Protein AF-A0AA35T400-F1 (afdb_monomer_lite)

Radius of gyration: 15.65 Å; chains: 1; bounding box: 26×23×49 Å

Secondary structure (DSSP, 8-state):
-B-SHHHHHHHHHHPPTT--HHHHHHHHHHHHHHHSTTSSPBPHHHHHHHHHHHTSGGGTT--S-----STTTT--

InterPro domains:
  IPR002347 Short-chain dehydrogenase/reductase SDR [PF13561] (19-72)
  IPR036291 NAD(P)-binding domain superfamily [SSF51735] (26-73)

pLDDT: mean 95.63, std 5.5, range [60.12, 98.62]

Organism: Geodia barretti (NCBI:txid519541)

Foldseek 3Di:
DEDDVVLLVVLCVPPDPPDHSVRSSVVVQQVLLVQQLLSGFHYPVLVVVVVVCCVDPVCVVDDPDDDDSGSCNVPD

Structure (mmCIF, N/CA/C/O backbone):
data_AF-A0AA35T400-F1
#
_entry.id   AF-A0AA35T400-F1
#
loop_
_atom_site.group_PDB
_atom_site.id
_atom_site.type_symbol
_atom_site.label_atom_id
_atom_site.label_alt_id
_atom_site.label_comp_id
_atom_site.label_asym_id
_atom_site.label_entity_id
_atom_site.label_seq_id
_atom_site.pdbx_PDB_ins_code
_atom_site.Cartn_x
_atom_site.Cartn_y
_atom_site.Cartn_z
_atom_site.occupancy
_atom_site.B_iso_or_equiv
_atom_site.auth_seq_id
_atom_site.auth_comp_id
_atom_site.auth_asym_id
_atom_site.auth_atom_id
_atom_site.pdbx_PDB_model_num
ATOM 1 N N . MET A 1 1 ? 2.489 4.343 -4.069 1.00 91.19 1 MET A N 1
ATOM 2 C CA . MET A 1 1 ? 2.533 3.182 -4.989 1.00 91.19 1 MET A CA 1
ATOM 3 C C . MET A 1 1 ? 2.889 1.971 -4.153 1.00 91.19 1 MET A C 1
ATOM 5 O O . MET A 1 1 ? 3.749 2.114 -3.293 1.00 91.19 1 MET A O 1
ATOM 9 N N . VAL A 1 2 ? 2.211 0.848 -4.377 1.00 96.00 2 VAL A N 1
ATOM 10 C CA . VAL A 1 2 ? 2.459 -0.422 -3.680 1.00 96.00 2 VAL A CA 1
ATOM 11 C C . VAL A 1 2 ? 2.835 -1.459 -4.728 1.00 96.00 2 VAL A C 1
ATOM 13 O O . VAL A 1 2 ? 2.180 -1.501 -5.776 1.00 96.00 2 VAL A O 1
ATOM 16 N N . ASP A 1 3 ? 3.867 -2.248 -4.451 1.00 96.06 3 ASP A N 1
ATOM 17 C CA . ASP A 1 3 ? 4.311 -3.328 -5.321 1.00 96.06 3 ASP A CA 1
ATOM 18 C C . ASP A 1 3 ? 3.260 -4.439 -5.361 1.00 96.06 3 ASP A C 1
ATOM 20 O O . ASP A 1 3 ? 2.998 -5.118 -4.369 1.00 96.06 3 ASP A O 1
ATOM 24 N N . THR A 1 4 ? 2.575 -4.531 -6.492 1.00 96.00 4 THR A N 1
ATOM 25 C CA . THR A 1 4 ? 1.452 -5.437 -6.728 1.00 96.00 4 THR A CA 1
ATOM 26 C C . THR A 1 4 ? 1.406 -5.761 -8.212 1.00 96.00 4 THR A C 1
ATOM 28 O O . THR A 1 4 ? 1.806 -4.936 -9.031 1.00 96.00 4 THR A O 1
ATOM 31 N N . GLU A 1 5 ? 0.800 -6.890 -8.564 1.00 96.00 5 GLU A N 1
ATOM 32 C CA . GLU A 1 5 ? 0.516 -7.301 -9.949 1.00 96.00 5 GLU A CA 1
ATOM 33 C C . GLU A 1 5 ? -0.215 -6.222 -10.774 1.00 96.00 5 GLU A C 1
ATOM 35 O O . GLU A 1 5 ? -0.006 -6.074 -11.976 1.00 96.00 5 GLU A O 1
ATOM 40 N N . ARG A 1 6 ? -1.008 -5.357 -10.125 1.00 95.81 6 ARG A N 1
ATOM 41 C CA . ARG A 1 6 ? -1.628 -4.187 -10.772 1.00 95.81 6 ARG A CA 1
ATOM 42 C C . ARG A 1 6 ? -0.603 -3.239 -11.407 1.00 95.81 6 ARG A C 1
ATOM 44 O O . ARG A 1 6 ? -0.915 -2.601 -12.411 1.00 95.81 6 ARG A O 1
ATOM 51 N N . VAL A 1 7 ? 0.584 -3.096 -10.819 1.00 95.62 7 VAL A N 1
ATOM 52 C CA . VAL A 1 7 ? 1.650 -2.245 -11.367 1.00 95.62 7 VAL A CA 1
ATOM 53 C C . VAL A 1 7 ? 2.161 -2.817 -12.687 1.00 95.62 7 VAL A C 1
ATOM 55 O O . VAL A 1 7 ? 2.431 -2.040 -13.596 1.00 95.62 7 VAL A O 1
ATOM 58 N N . ASP A 1 8 ? 2.190 -4.141 -12.831 1.00 96.56 8 ASP A N 1
ATOM 59 C CA . ASP A 1 8 ? 2.630 -4.824 -14.051 1.00 96.56 8 ASP A CA 1
ATOM 60 C C . ASP A 1 8 ? 1.678 -4.520 -15.209 1.00 96.56 8 ASP A C 1
ATOM 62 O O . ASP A 1 8 ? 2.108 -4.116 -16.289 1.00 96.56 8 ASP A O 1
ATOM 66 N N . PHE A 1 9 ? 0.367 -4.622 -14.963 1.00 96.62 9 PHE A N 1
ATOM 67 C CA . PHE A 1 9 ? -0.653 -4.296 -15.963 1.00 96.62 9 PHE A CA 1
ATOM 68 C C . PHE A 1 9 ? -0.608 -2.823 -16.379 1.00 96.62 9 PHE A C 1
ATOM 70 O O . PHE A 1 9 ? -0.721 -2.512 -17.564 1.00 96.62 9 PHE A O 1
ATOM 77 N N . ILE A 1 10 ? -0.424 -1.911 -15.419 1.00 96.62 10 ILE A N 1
ATOM 78 C CA . ILE A 1 10 ? -0.289 -0.479 -15.712 1.00 96.62 10 ILE A CA 1
ATOM 79 C C . ILE A 1 10 ? 0.978 -0.223 -16.526 1.00 96.62 10 ILE A C 1
ATOM 81 O O . ILE A 1 10 ? 0.928 0.516 -17.503 1.00 96.62 10 ILE A O 1
ATOM 85 N N . ALA A 1 11 ? 2.096 -0.841 -16.153 1.00 97.12 11 ALA A N 1
ATOM 86 C CA . ALA A 1 11 ? 3.352 -0.663 -16.860 1.00 97.12 11 ALA A CA 1
ATOM 87 C C . ALA A 1 11 ? 3.271 -1.182 -18.299 1.00 97.12 11 ALA A C 1
ATOM 89 O O . ALA A 1 11 ? 3.700 -0.494 -19.218 1.00 97.12 11 ALA A O 1
ATOM 90 N N . ALA A 1 12 ? 2.654 -2.345 -18.516 1.00 96.56 12 ALA A N 1
ATOM 91 C CA . ALA A 1 12 ? 2.417 -2.873 -19.854 1.00 96.56 12 ALA A CA 1
ATOM 92 C C . ALA A 1 12 ? 1.503 -1.962 -20.691 1.00 96.56 12 ALA A C 1
ATOM 94 O O . ALA A 1 12 ? 1.754 -1.769 -21.877 1.00 96.56 12 ALA A O 1
ATOM 95 N N . ALA A 1 13 ? 0.469 -1.375 -20.081 1.00 97.00 13 ALA A N 1
ATOM 96 C CA . ALA A 1 13 ? -0.463 -0.484 -20.771 1.00 97.00 13 ALA A CA 1
ATOM 97 C C . ALA A 1 13 ? 0.128 0.900 -21.100 1.00 97.00 13 ALA A C 1
ATOM 99 O O . ALA A 1 13 ? -0.329 1.546 -22.039 1.00 97.00 13 ALA A O 1
ATOM 100 N N . LEU A 1 14 ? 1.106 1.366 -20.319 1.00 96.75 14 LEU A N 1
ATOM 101 C CA . LEU A 1 14 ? 1.740 2.681 -20.474 1.00 96.75 14 LEU A CA 1
ATOM 102 C C . LEU A 1 14 ? 3.123 2.621 -21.139 1.00 96.75 14 LEU A C 1
ATOM 104 O O . LEU A 1 14 ? 3.749 3.665 -21.326 1.00 96.75 14 LEU A O 1
ATOM 108 N N . ALA A 1 15 ? 3.602 1.424 -21.488 1.00 97.38 15 ALA A N 1
ATOM 109 C CA . ALA A 1 15 ? 4.916 1.234 -22.081 1.00 97.38 15 ALA A CA 1
ATOM 110 C C . ALA A 1 15 ? 5.049 2.022 -23.403 1.00 97.38 15 ALA A C 1
ATOM 112 O O . ALA A 1 15 ? 4.200 1.883 -24.288 1.00 97.38 15 ALA A O 1
ATOM 113 N N . PRO A 1 16 ? 6.111 2.834 -23.569 1.00 95.94 16 PRO A N 1
ATOM 114 C CA . PRO A 1 16 ? 6.414 3.479 -24.841 1.00 95.94 16 PRO A CA 1
ATOM 115 C C . PRO A 1 16 ? 6.661 2.456 -25.953 1.00 95.94 16 PRO A C 1
ATOM 117 O O . PRO A 1 16 ? 7.135 1.347 -25.693 1.00 95.94 16 PRO A O 1
ATOM 120 N N . GLU A 1 17 ? 6.421 2.850 -27.207 1.00 94.44 17 GLU A N 1
ATOM 121 C CA . GLU A 1 17 ? 6.769 2.014 -28.359 1.00 94.44 17 GLU A CA 1
ATOM 122 C C . GLU A 1 17 ? 8.242 1.579 -28.299 1.00 94.44 17 GLU A C 1
ATOM 124 O O . GLU A 1 17 ? 9.144 2.383 -28.059 1.00 94.44 17 GLU A O 1
ATOM 129 N N . GLY A 1 18 ? 8.481 0.281 -28.497 1.00 94.75 18 GLY A N 1
ATOM 130 C CA . GLY A 1 18 ? 9.820 -0.309 -28.439 1.00 94.75 18 GLY A CA 1
ATOM 131 C C . GLY A 1 18 ? 10.328 -0.657 -27.035 1.00 94.75 18 GLY A C 1
ATOM 132 O O . GLY A 1 18 ? 11.421 -1.203 -26.936 1.00 94.75 18 GLY A O 1
ATOM 133 N N . THR A 1 19 ? 9.559 -0.396 -25.971 1.00 96.44 19 THR A N 1
ATOM 134 C CA . THR A 1 19 ? 9.889 -0.812 -24.593 1.00 96.44 19 THR A CA 1
ATOM 135 C C . THR A 1 19 ? 8.961 -1.936 -24.139 1.00 96.44 19 THR A C 1
ATOM 137 O O . THR A 1 19 ? 7.753 -1.873 -24.369 1.00 96.44 19 THR A O 1
ATOM 140 N N . SER A 1 20 ? 9.486 -2.962 -23.468 1.00 96.94 20 SER A N 1
ATOM 141 C CA . SER A 1 20 ? 8.631 -3.989 -22.862 1.00 96.94 20 SER A CA 1
ATOM 142 C C . SER A 1 20 ? 7.923 -3.476 -21.599 1.00 96.94 20 SER A C 1
ATOM 144 O O . SER A 1 20 ? 8.396 -2.567 -20.914 1.00 96.94 20 SER A O 1
ATOM 146 N N . GLY A 1 21 ? 6.792 -4.092 -21.239 1.00 96.31 21 GLY A N 1
ATOM 147 C CA . GLY A 1 21 ? 6.085 -3.761 -19.995 1.00 96.31 21 GLY A CA 1
ATOM 148 C C . GLY A 1 21 ? 6.933 -3.991 -18.738 1.00 96.31 21 GLY A C 1
ATOM 149 O O . GLY A 1 21 ? 6.843 -3.215 -17.791 1.00 96.31 21 GLY A O 1
ATOM 150 N N . GLU A 1 22 ? 7.800 -5.008 -18.743 1.00 96.81 22 GLU A N 1
ATOM 151 C CA . GLU A 1 22 ? 8.719 -5.303 -17.637 1.00 96.81 22 GLU A CA 1
ATOM 152 C C . GLU A 1 22 ? 9.800 -4.223 -17.485 1.00 96.81 22 GLU A C 1
ATOM 154 O O . GLU A 1 22 ? 10.020 -3.716 -16.383 1.00 96.81 22 GLU A O 1
ATOM 159 N N . GLU A 1 23 ? 10.430 -3.808 -18.588 1.00 97.12 23 GLU A N 1
ATOM 160 C CA . GLU A 1 23 ? 11.404 -2.709 -18.576 1.00 97.12 23 GLU A CA 1
ATOM 161 C C . GLU A 1 23 ? 10.749 -1.405 -18.120 1.00 97.12 23 GLU A C 1
ATOM 163 O O . GLU A 1 23 ? 11.300 -0.687 -17.280 1.00 97.12 23 GLU A O 1
ATOM 168 N N . HIS A 1 24 ? 9.542 -1.114 -18.614 1.00 97.62 24 HIS A N 1
ATOM 169 C CA . HIS A 1 24 ? 8.810 0.074 -18.197 1.00 97.62 24 HIS A CA 1
ATOM 170 C C . HIS A 1 24 ? 8.442 0.021 -16.710 1.00 97.62 24 HIS A C 1
ATOM 172 O O . HIS A 1 24 ? 8.633 1.005 -15.996 1.00 97.62 24 HIS A O 1
ATOM 178 N N . ARG A 1 25 ? 8.019 -1.143 -16.202 1.00 97.06 25 ARG A N 1
ATOM 179 C CA . ARG A 1 25 ? 7.761 -1.361 -14.773 1.00 97.06 25 ARG A CA 1
ATOM 180 C C . ARG A 1 25 ? 9.005 -1.074 -13.941 1.00 97.06 25 ARG A C 1
ATOM 182 O O . ARG A 1 25 ? 8.914 -0.350 -12.951 1.00 97.06 25 ARG A O 1
AT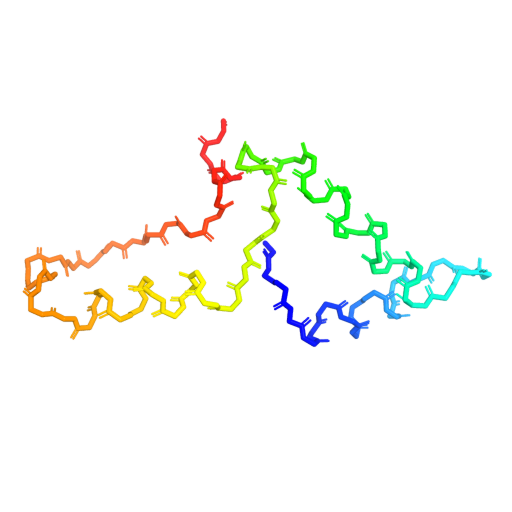OM 189 N N . ALA A 1 26 ? 10.154 -1.629 -14.325 1.00 97.00 26 ALA A N 1
ATOM 190 C CA . ALA A 1 26 ? 11.406 -1.430 -13.603 1.00 97.00 26 ALA A CA 1
ATOM 191 C C . ALA A 1 26 ? 11.783 0.059 -13.534 1.00 97.00 26 ALA A C 1
ATOM 193 O O . ALA A 1 26 ? 12.172 0.551 -12.472 1.00 97.00 26 ALA A O 1
ATOM 194 N N . MET A 1 27 ? 11.594 0.799 -14.632 1.00 96.81 27 MET A N 1
ATOM 195 C CA . MET A 1 27 ? 11.782 2.253 -14.650 1.00 96.81 27 MET A CA 1
ATOM 196 C C . MET A 1 27 ? 10.795 2.973 -13.723 1.00 96.81 27 MET A C 1
ATOM 198 O O . MET A 1 27 ? 11.227 3.767 -12.891 1.00 96.81 27 MET A O 1
ATOM 202 N N . MET A 1 28 ? 9.497 2.660 -13.798 1.00 96.38 28 MET A N 1
ATOM 203 C CA . MET A 1 28 ? 8.466 3.267 -12.945 1.00 96.38 28 MET A CA 1
ATOM 204 C C . MET A 1 28 ? 8.736 3.052 -11.452 1.00 96.38 28 MET A C 1
ATOM 206 O O . MET A 1 28 ? 8.590 3.981 -10.655 1.00 96.38 28 MET A O 1
ATOM 210 N N . VAL A 1 29 ? 9.123 1.831 -11.065 1.00 96.81 29 VAL A N 1
ATOM 211 C CA . VAL A 1 29 ? 9.475 1.501 -9.678 1.00 96.81 29 VAL A CA 1
ATOM 212 C C . VAL A 1 29 ? 10.681 2.325 -9.252 1.00 96.81 29 VAL A C 1
ATOM 214 O O . VAL A 1 29 ? 10.581 3.067 -8.278 1.00 96.81 29 VAL A O 1
ATOM 217 N N . ARG A 1 30 ? 11.772 2.289 -10.022 1.00 96.75 30 ARG A N 1
ATOM 218 C CA . ARG A 1 30 ? 13.003 3.021 -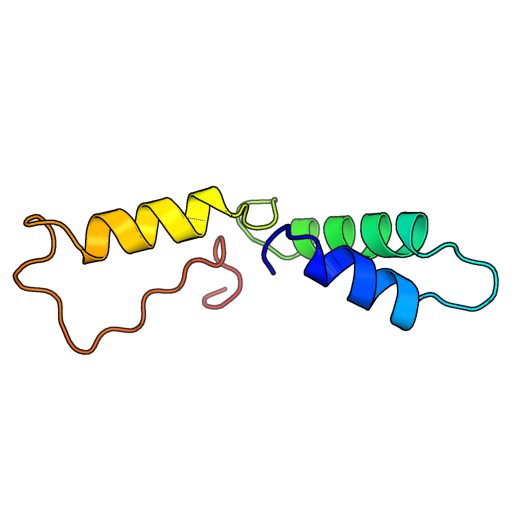9.704 1.00 96.75 30 ARG A CA 1
ATOM 219 C C . ARG A 1 30 ? 12.770 4.526 -9.563 1.00 96.75 30 ARG A C 1
ATOM 221 O O . ARG A 1 30 ? 13.257 5.146 -8.621 1.00 96.75 30 ARG A O 1
ATOM 228 N N . GLU A 1 31 ? 12.011 5.129 -10.474 1.00 95.94 31 GLU A N 1
ATOM 229 C CA . GLU A 1 31 ? 11.652 6.548 -10.385 1.00 95.94 31 GLU A CA 1
ATOM 230 C C . GLU A 1 31 ? 10.851 6.860 -9.122 1.00 95.94 31 GLU A C 1
ATOM 232 O O . GLU A 1 31 ? 11.049 7.905 -8.497 1.00 95.94 31 GLU A O 1
ATOM 237 N N . ARG A 1 32 ? 9.943 5.959 -8.733 1.00 95.31 32 ARG A N 1
ATOM 238 C CA . ARG A 1 32 ? 9.157 6.127 -7.516 1.00 95.31 32 ARG A CA 1
ATOM 239 C C . ARG A 1 32 ? 10.029 6.012 -6.272 1.00 95.31 32 ARG A C 1
ATOM 241 O O . ARG A 1 32 ? 9.884 6.855 -5.396 1.00 95.31 32 ARG A O 1
ATOM 248 N N . GLU A 1 33 ? 10.926 5.033 -6.200 1.00 95.88 33 GLU A N 1
ATOM 249 C CA . GLU A 1 33 ? 11.852 4.844 -5.073 1.00 95.88 33 GLU A CA 1
ATOM 250 C C . GLU A 1 33 ? 12.692 6.094 -4.806 1.00 95.88 33 GLU A C 1
ATOM 252 O O . GLU A 1 33 ? 12.803 6.515 -3.659 1.00 95.88 33 GLU A O 1
ATOM 257 N N . LEU A 1 34 ? 13.189 6.748 -5.862 1.00 96.06 34 LEU A N 1
ATOM 258 C CA . LEU A 1 34 ? 13.960 7.993 -5.753 1.00 96.06 34 LEU A CA 1
ATOM 259 C C . LEU A 1 34 ? 13.161 9.169 -5.170 1.00 96.06 34 LEU A C 1
ATOM 261 O O . LEU A 1 34 ? 13.750 10.099 -4.626 1.00 96.06 34 LEU A O 1
ATOM 265 N N . ARG A 1 35 ? 11.831 9.158 -5.308 1.00 94.31 35 ARG A N 1
ATOM 266 C CA . ARG A 1 35 ? 10.939 10.211 -4.793 1.00 94.31 35 ARG A CA 1
ATOM 267 C C . ARG A 1 35 ? 10.338 9.877 -3.432 1.00 94.31 35 ARG A C 1
ATOM 269 O O . ARG A 1 35 ? 9.750 10.753 -2.804 1.00 94.31 35 ARG A O 1
ATOM 276 N N . VAL A 1 36 ? 10.418 8.625 -2.988 1.00 96.25 36 VAL A N 1
ATOM 277 C CA . VAL A 1 36 ? 9.946 8.223 -1.662 1.00 96.25 36 VAL A CA 1
ATOM 278 C C . VAL A 1 36 ? 11.058 8.531 -0.654 1.00 96.25 36 VAL A C 1
ATOM 280 O O . VAL A 1 36 ? 12.150 7.995 -0.812 1.00 96.25 36 VAL A O 1
ATOM 283 N N . PRO A 1 37 ? 10.819 9.328 0.405 1.00 96.44 37 PRO A N 1
ATOM 284 C CA . PRO A 1 37 ? 11.846 9.615 1.413 1.00 96.44 37 PRO A CA 1
ATOM 285 C C . PRO A 1 37 ? 12.464 8.369 2.063 1.00 96.44 37 PRO A C 1
ATOM 287 O O . PRO A 1 37 ? 13.658 8.344 2.343 1.00 96.44 37 PRO A O 1
ATOM 290 N N . LEU A 1 38 ? 11.675 7.307 2.257 1.00 96.44 38 LEU A N 1
ATOM 291 C CA . LEU A 1 38 ? 12.158 6.011 2.752 1.00 96.44 38 LEU A CA 1
ATOM 292 C C . LEU A 1 38 ? 13.036 5.242 1.736 1.00 96.44 38 LEU A C 1
ATOM 294 O O . LEU A 1 38 ? 13.580 4.193 2.071 1.00 96.44 38 LEU A O 1
ATOM 298 N N . GLY A 1 39 ? 13.163 5.726 0.498 1.00 96.75 39 GLY A N 1
ATOM 299 C CA . GLY A 1 39 ? 14.028 5.162 -0.542 1.00 96.75 39 GLY A CA 1
ATOM 300 C C . GLY A 1 39 ? 13.536 3.854 -1.164 1.00 96.75 39 GLY A C 1
ATOM 301 O O . GLY A 1 39 ? 14.294 3.199 -1.871 1.00 96.75 39 GLY A O 1
ATOM 302 N N . ARG A 1 40 ? 12.288 3.448 -0.899 1.00 97.38 40 ARG A N 1
ATOM 303 C CA . ARG A 1 40 ? 11.660 2.248 -1.472 1.00 97.38 40 ARG A CA 1
ATOM 304 C C . ARG A 1 40 ? 10.166 2.452 -1.690 1.00 97.38 40 ARG A C 1
ATOM 306 O O . ARG A 1 40 ? 9.537 3.210 -0.952 1.00 97.38 40 ARG A O 1
ATOM 313 N N . ILE A 1 41 ? 9.564 1.733 -2.635 1.00 97.00 41 ILE A N 1
ATOM 314 C CA . ILE A 1 41 ? 8.099 1.651 -2.709 1.00 97.00 41 ILE A CA 1
ATOM 315 C C . ILE A 1 41 ? 7.535 0.787 -1.573 1.00 97.00 41 ILE A C 1
ATOM 317 O O . ILE A 1 41 ? 8.241 -0.026 -0.965 1.00 97.00 41 ILE A O 1
ATOM 321 N N . ALA A 1 42 ? 6.249 0.974 -1.275 1.00 97.38 42 ALA A N 1
ATOM 322 C CA . ALA A 1 42 ? 5.556 0.127 -0.315 1.00 97.38 42 ALA A CA 1
ATOM 323 C C . ALA A 1 42 ? 5.408 -1.294 -0.872 1.00 97.38 42 ALA A C 1
ATOM 325 O O . ALA A 1 42 ? 5.158 -1.481 -2.062 1.00 97.38 42 ALA A O 1
ATOM 326 N N . GLN A 1 43 ? 5.523 -2.278 0.005 1.00 97.50 43 GLN A N 1
ATOM 327 C CA . GLN A 1 43 ? 5.192 -3.675 -0.244 1.00 97.50 43 GLN A CA 1
ATOM 328 C C . GLN A 1 43 ? 3.784 -3.960 0.292 1.00 97.50 43 GLN A C 1
ATOM 330 O O . GLN A 1 43 ? 3.277 -3.216 1.137 1.00 97.50 43 GLN A O 1
ATOM 335 N N . GLY A 1 44 ? 3.146 -5.042 -0.167 1.00 97.19 44 GLY A N 1
ATOM 336 C CA . GLY A 1 44 ? 1.823 -5.445 0.337 1.00 97.19 44 GLY A CA 1
ATOM 337 C C . GLY A 1 44 ? 1.786 -5.570 1.868 1.00 97.19 44 GLY A C 1
ATOM 338 O O . GLY A 1 44 ? 0.852 -5.094 2.515 1.00 97.19 44 GLY A O 1
ATOM 339 N N . ASP A 1 45 ? 2.865 -6.093 2.449 1.00 97.75 45 ASP A N 1
ATOM 340 C CA . ASP A 1 45 ? 3.047 -6.241 3.893 1.00 97.75 45 ASP A CA 1
ATOM 341 C C . ASP A 1 45 ? 3.013 -4.919 4.669 1.00 97.75 45 ASP A C 1
ATOM 343 O O . ASP A 1 45 ? 2.552 -4.903 5.809 1.00 97.75 45 ASP A O 1
ATOM 347 N N . ASP A 1 46 ? 3.470 -3.804 4.086 1.00 98.00 46 ASP A N 1
ATOM 348 C CA . ASP A 1 46 ? 3.422 -2.504 4.767 1.00 98.00 46 ASP A CA 1
ATOM 349 C C . ASP A 1 46 ? 1.963 -2.084 5.017 1.00 98.00 46 ASP A C 1
ATOM 351 O O . ASP A 1 46 ? 1.621 -1.590 6.092 1.00 98.00 46 ASP A O 1
ATOM 355 N N . ILE A 1 47 ? 1.084 -2.344 4.041 1.00 97.44 47 ILE A N 1
ATOM 356 C CA . ILE A 1 47 ? -0.354 -2.078 4.153 1.00 97.44 47 ILE A CA 1
ATOM 357 C C . ILE A 1 47 ? -1.003 -3.066 5.123 1.00 97.44 47 ILE A C 1
ATOM 359 O O . ILE A 1 47 ? -1.769 -2.660 5.996 1.00 97.44 47 ILE A O 1
ATOM 363 N N . ALA A 1 48 ? -0.668 -4.355 5.006 1.00 98.12 48 ALA A N 1
ATOM 364 C CA . ALA A 1 48 ? -1.226 -5.403 5.854 1.00 98.12 48 ALA A CA 1
ATOM 365 C C . ALA A 1 48 ? -0.905 -5.178 7.339 1.00 98.12 48 ALA A C 1
ATOM 367 O O . ALA A 1 48 ? -1.785 -5.324 8.183 1.00 98.12 48 ALA A O 1
ATOM 368 N N . ARG A 1 49 ? 0.323 -4.763 7.671 1.00 98.56 49 ARG A N 1
ATOM 369 C CA . ARG A 1 49 ? 0.722 -4.468 9.057 1.00 98.56 49 ARG A CA 1
ATOM 370 C C . ARG A 1 49 ? -0.024 -3.268 9.634 1.00 98.56 49 ARG A C 1
ATOM 372 O O . ARG A 1 49 ? -0.455 -3.331 10.781 1.00 98.56 49 ARG A O 1
ATOM 379 N N . MET A 1 50 ? -0.220 -2.205 8.849 1.00 98.25 50 MET A N 1
ATOM 380 C CA . MET A 1 50 ? -1.021 -1.056 9.286 1.00 98.25 50 MET A C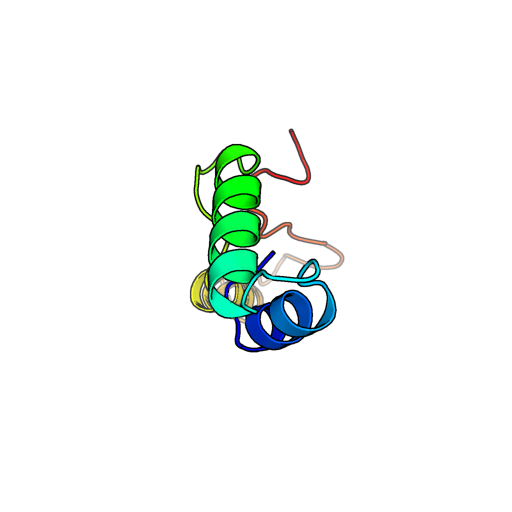A 1
ATOM 381 C C . MET A 1 50 ? -2.485 -1.454 9.510 1.00 98.25 50 MET A C 1
ATOM 383 O O . MET A 1 50 ? -3.074 -1.089 10.524 1.00 98.25 50 MET A O 1
ATOM 387 N N . ALA A 1 51 ? -3.063 -2.236 8.595 1.00 98.25 51 ALA A N 1
ATOM 388 C CA . ALA A 1 51 ? -4.425 -2.745 8.736 1.00 98.25 51 ALA A CA 1
ATOM 389 C C . ALA A 1 51 ? -4.574 -3.658 9.964 1.00 98.25 51 ALA A C 1
ATOM 391 O O . ALA A 1 51 ? -5.561 -3.548 10.689 1.00 98.25 51 ALA A O 1
ATOM 392 N N . ALA A 1 52 ? -3.581 -4.513 10.229 1.00 98.56 52 ALA A N 1
ATOM 393 C CA . ALA A 1 52 ? -3.552 -5.368 11.410 1.00 98.56 52 ALA A CA 1
ATOM 394 C C . ALA A 1 52 ? -3.523 -4.545 12.706 1.00 98.56 52 ALA A C 1
ATOM 396 O O . ALA A 1 52 ? -4.309 -4.829 13.602 1.00 98.56 52 ALA A O 1
ATOM 397 N N . PHE A 1 53 ? -2.693 -3.496 12.777 1.00 98.62 53 PHE A N 1
ATOM 398 C CA . PHE A 1 53 ? -2.676 -2.567 13.912 1.00 98.62 53 PHE A CA 1
ATOM 399 C C . PHE A 1 53 ? -4.024 -1.861 14.103 1.00 98.62 53 PHE A C 1
ATOM 401 O O . PHE A 1 53 ? -4.540 -1.833 15.207 1.00 98.62 53 PHE A O 1
ATOM 408 N N . LEU A 1 54 ? -4.635 -1.336 13.033 1.00 98.12 54 LEU A N 1
ATOM 409 C CA . LEU A 1 54 ? -5.942 -0.663 13.133 1.00 98.12 54 LEU A CA 1
ATOM 410 C C . LEU A 1 54 ? -7.095 -1.608 13.501 1.00 98.12 54 LEU A C 1
ATOM 412 O O . LEU A 1 54 ? -8.184 -1.153 13.839 1.00 98.12 54 LEU A O 1
ATOM 416 N N . SER A 1 55 ? -6.875 -2.916 13.382 1.00 98.19 55 SER A N 1
ATOM 417 C CA . SER A 1 55 ? -7.844 -3.948 13.751 1.00 98.19 55 SER A CA 1
ATOM 418 C C . SER A 1 55 ? -7.578 -4.529 15.142 1.00 98.19 55 SER A C 1
ATOM 420 O O . SER A 1 55 ? -8.314 -5.418 15.572 1.00 98.19 55 SER A O 1
ATOM 422 N N . SER A 1 56 ? -6.518 -4.092 15.827 1.00 98.56 56 SER A N 1
ATOM 423 C CA . SER A 1 56 ? -6.101 -4.640 17.113 1.00 98.56 56 SER A CA 1
ATOM 424 C C . SER A 1 56 ? -6.582 -3.779 18.286 1.00 98.56 56 SER A C 1
ATOM 426 O O . SER A 1 56 ? -7.126 -2.688 18.113 1.00 98.56 56 SER A O 1
ATOM 428 N N . ALA A 1 57 ? -6.426 -4.290 19.512 1.00 98.50 57 ALA A N 1
ATOM 429 C CA . ALA A 1 57 ? -6.836 -3.569 20.720 1.00 98.50 57 ALA A CA 1
ATOM 430 C C . ALA A 1 57 ? -5.962 -2.330 20.982 1.00 98.50 57 ALA A C 1
ATOM 432 O O . ALA A 1 57 ? -6.394 -1.390 21.638 1.00 98.50 57 ALA A O 1
ATOM 433 N N . GLU A 1 58 ? -4.743 -2.305 20.444 1.00 98.44 58 GLU A N 1
ATOM 434 C CA . GLU A 1 58 ? -3.803 -1.191 20.551 1.00 98.44 58 GLU A CA 1
ATOM 435 C C . GLU A 1 58 ? -4.305 0.101 19.883 1.00 98.44 58 GLU A C 1
ATOM 437 O O . GLU A 1 58 ? -3.784 1.173 20.188 1.00 98.44 58 GLU A O 1
ATOM 442 N N . SER A 1 59 ? -5.307 0.026 19.000 1.00 98.38 59 SER A N 1
ATOM 443 C CA . SER A 1 59 ? -5.914 1.189 18.346 1.00 98.38 59 SER A CA 1
ATOM 444 C C . SER A 1 59 ? -7.332 1.507 18.841 1.00 98.38 59 SER A C 1
ATOM 446 O O . SER A 1 59 ? -8.078 2.184 18.133 1.00 98.38 59 SER A O 1
ATOM 448 N N . ASP A 1 60 ? -7.735 1.034 20.025 1.00 98.31 60 ASP A N 1
ATOM 449 C CA . ASP A 1 60 ? -9.117 1.136 20.531 1.00 98.31 60 ASP A CA 1
ATOM 450 C C . ASP A 1 60 ? -9.672 2.571 20.631 1.00 98.31 60 ASP A C 1
ATOM 452 O O . ASP A 1 60 ? -10.877 2.789 20.492 1.00 98.31 60 ASP A O 1
ATOM 456 N N . TYR A 1 61 ? -8.797 3.559 20.813 1.00 97.94 61 TYR A N 1
ATOM 457 C CA . TYR A 1 61 ? -9.146 4.976 20.902 1.00 97.94 61 TYR A CA 1
ATOM 458 C C . TYR A 1 61 ? -8.884 5.764 19.606 1.00 97.94 61 TYR A C 1
ATOM 460 O O . TYR A 1 61 ? -8.958 6.994 19.589 1.00 97.94 61 TYR A O 1
ATOM 468 N N . MET A 1 62 ? -8.566 5.082 18.500 1.00 98.12 62 MET A N 1
ATOM 469 C CA . MET A 1 62 ? -8.315 5.703 17.198 1.00 98.12 62 MET A CA 1
ATOM 470 C C . MET A 1 62 ? -9.535 5.564 16.284 1.00 98.12 62 MET A C 1
ATOM 472 O O . MET A 1 62 ? -9.934 4.466 15.912 1.00 98.12 62 MET A O 1
ATOM 476 N N . THR A 1 63 ? -10.118 6.688 15.863 1.00 97.56 63 THR A N 1
ATOM 477 C CA . THR A 1 63 ? -11.230 6.702 14.899 1.00 97.56 63 THR A CA 1
ATOM 478 C C . THR A 1 63 ? -11.270 8.002 14.097 1.00 97.56 63 THR A C 1
ATOM 480 O O . THR A 1 63 ? -10.737 9.021 14.533 1.00 97.56 63 THR A O 1
ATOM 483 N N . GLY A 1 64 ? -11.878 7.971 12.906 1.00 97.31 64 GLY A N 1
ATOM 484 C CA . GLY A 1 64 ? -12.007 9.139 12.022 1.00 97.31 64 GLY A CA 1
ATOM 485 C C . GLY A 1 64 ? -10.690 9.634 11.408 1.00 97.31 64 GLY A C 1
ATOM 486 O O . GLY A 1 64 ? -10.639 10.747 10.890 1.00 97.31 64 GLY A O 1
ATOM 487 N N . LEU A 1 65 ? -9.626 8.829 11.470 1.00 95.94 65 LEU A N 1
ATOM 488 C CA . LEU A 1 65 ? -8.294 9.178 10.978 1.00 95.94 65 LEU A CA 1
ATOM 489 C C . LEU A 1 65 ? -8.014 8.539 9.616 1.00 95.94 65 LEU 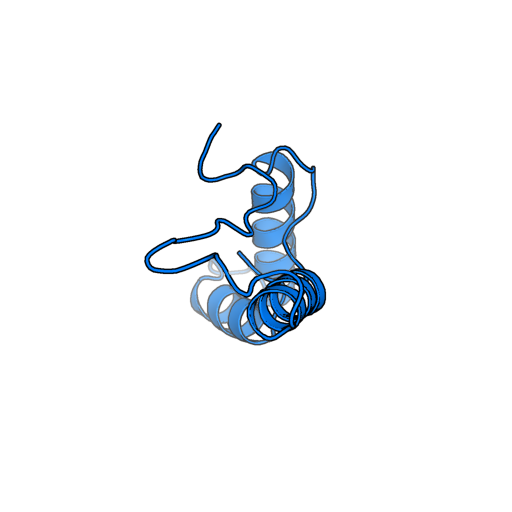A C 1
ATOM 491 O O . LEU A 1 65 ? -8.415 7.410 9.346 1.00 95.94 65 LEU A O 1
ATOM 495 N N . SER A 1 66 ? -7.241 9.245 8.793 1.00 94.38 66 SER A N 1
ATOM 496 C CA . SER A 1 66 ? -6.616 8.697 7.589 1.00 94.38 66 SER A CA 1
ATOM 497 C C . SER A 1 66 ? -5.113 8.596 7.824 1.00 94.38 66 SER A C 1
ATOM 499 O O . SER A 1 66 ? -4.437 9.618 7.938 1.00 94.38 66 SER A O 1
ATOM 501 N N . ILE A 1 67 ? -4.587 7.374 7.905 1.00 94.88 67 ILE A N 1
ATOM 502 C CA . ILE A 1 67 ? -3.162 7.127 8.153 1.00 94.88 67 ILE A CA 1
ATOM 503 C C . ILE A 1 67 ? -2.445 6.875 6.825 1.00 94.88 67 ILE A C 1
ATOM 505 O O . ILE A 1 67 ? -2.780 5.949 6.087 1.00 94.88 67 ILE A O 1
ATOM 509 N N . SER A 1 68 ? -1.446 7.704 6.516 1.00 94.94 68 SER A N 1
ATOM 510 C CA . SER A 1 68 ? -0.656 7.574 5.289 1.00 94.94 68 SER A CA 1
ATOM 511 C C . SER A 1 68 ? 0.410 6.487 5.433 1.00 94.94 68 SER A C 1
ATOM 513 O O . SER A 1 68 ? 1.348 6.629 6.214 1.00 94.94 68 SER A O 1
ATOM 515 N N . VAL A 1 69 ? 0.310 5.425 4.628 1.00 96.50 69 VAL A N 1
ATOM 516 C CA . VAL A 1 69 ? 1.334 4.369 4.508 1.00 96.50 69 VAL A CA 1
ATOM 517 C C . VAL A 1 69 ? 2.108 4.572 3.204 1.00 96.50 69 VAL A C 1
ATOM 519 O O . VAL A 1 69 ? 1.982 3.816 2.243 1.00 96.50 69 VAL A O 1
ATOM 522 N N . SER A 1 70 ? 2.849 5.679 3.127 1.00 95.00 70 SER A N 1
ATOM 523 C CA . SER A 1 70 ? 3.426 6.184 1.869 1.00 95.00 70 SER A CA 1
ATOM 524 C C . SER A 1 70 ? 4.953 6.271 1.849 1.00 95.00 70 SER A C 1
ATOM 526 O O . SER A 1 70 ? 5.513 6.787 0.885 1.00 95.00 70 SER A O 1
ATOM 528 N N . GLY A 1 71 ? 5.639 5.821 2.905 1.00 95.44 71 GLY A N 1
ATOM 529 C CA . GLY 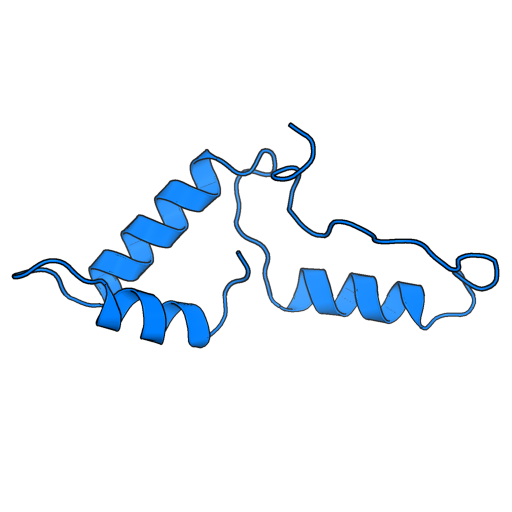A 1 71 ? 7.093 5.995 3.031 1.00 95.44 71 GLY A CA 1
ATOM 530 C C . GLY A 1 71 ? 7.534 7.467 3.060 1.00 95.44 71 GLY A C 1
ATOM 531 O O . GLY A 1 71 ? 8.682 7.761 2.740 1.00 95.44 71 GLY A O 1
ATOM 532 N N . GLY A 1 72 ? 6.618 8.383 3.402 1.00 94.81 72 GLY A N 1
ATOM 533 C CA . GLY A 1 72 ? 6.851 9.828 3.463 1.00 94.81 72 GLY A CA 1
ATOM 534 C C . GLY A 1 72 ? 6.464 10.611 2.203 1.00 94.81 72 GLY A C 1
ATOM 535 O O . GLY A 1 72 ? 6.633 11.822 2.188 1.00 94.81 72 GLY A O 1
ATOM 536 N N . SER A 1 73 ? 5.934 9.976 1.150 1.00 92.06 73 SER A N 1
ATOM 537 C CA . SER A 1 73 ? 5.647 10.678 -0.117 1.00 92.06 73 SER A CA 1
ATOM 538 C C . SER A 1 73 ? 4.504 11.697 -0.075 1.00 92.06 73 SER A C 1
ATOM 540 O O . SER A 1 73 ? 4.469 12.567 -0.934 1.00 92.06 73 SER A O 1
ATOM 542 N N . GLU A 1 74 ? 3.558 11.588 0.860 1.00 82.50 74 GLU A N 1
ATOM 543 C CA . GLU A 1 74 ? 2.382 12.483 0.915 1.00 82.50 74 GLU A CA 1
ATOM 544 C C . GLU A 1 74 ? 2.548 13.641 1.921 1.00 82.50 74 GLU A C 1
ATOM 546 O O . GLU A 1 74 ? 1.638 14.444 2.098 1.00 82.50 74 GLU A O 1
ATOM 551 N N . MET A 1 75 ? 3.687 13.708 2.621 1.00 70.19 75 MET A N 1
ATOM 552 C CA . MET A 1 75 ? 3.972 14.687 3.683 1.00 70.19 75 MET A CA 1
ATOM 553 C C . MET A 1 75 ? 5.443 15.142 3.641 1.00 70.19 75 MET A C 1
ATOM 555 O O . MET A 1 75 ? 6.096 15.234 4.680 1.00 70.19 75 MET A O 1
ATOM 559 N N . SER A 1 76 ? 5.973 15.352 2.431 1.00 60.12 76 SER A N 1
ATOM 560 C CA . SER A 1 76 ? 7.337 15.843 2.186 1.00 60.12 76 SER A CA 1
ATOM 561 C C . SER A 1 76 ? 7.421 17.362 2.179 1.00 60.12 76 SER A C 1
ATOM 563 O O . SER A 1 76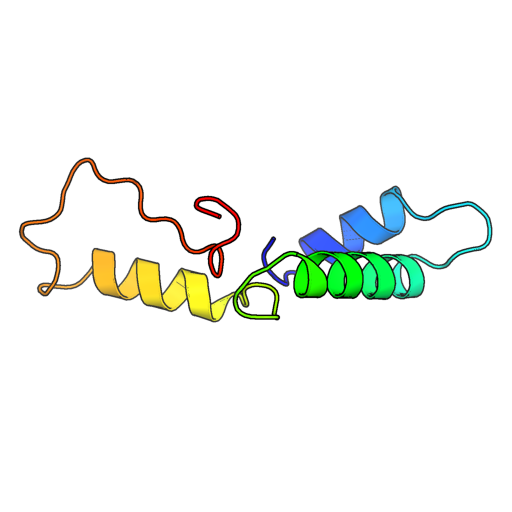 ? 6.549 17.961 1.507 1.00 60.12 76 SER A O 1
#

Sequence (76 aa):
MVDTERVDFIAAALAPEGTSGEEHRAMMVRERELRVPLGRIAQGDDIARMAAFLSSAESDYMTGLSISVSGGSEMS